Protein AF-A0A528D6H8-F1 (afdb_monomer_lite)

Sequence (72 aa):
SEHLRQRVYPHSRLKGEANLLVFPNLDSANITLTALGAMMDALHVGPILLGTDKPAHILTPSVTSRGVVNMT

Foldseek 3Di:
DAVVCCVVPVPDPDDDDDPDDDDPDDVRVVVVVVVCCVPVVDDDQDDADPDDPDGDGDDDPPADPVSVVSSD

Secondary structure (DSSP, 8-state):
-HHHHHHH-TT----SS------SSHHHHHHHHHHHHHHHT---------S-SS---PPPTT--HHHHHTT-

pLDDT: mean 88.47, std 5.35, range [72.62, 97.19]

Radius of gyration: 16.29 Å; chains: 1; bounding box: 46×26×26 Å

Structure (mmCIF, N/CA/C/O backbone):
data_AF-A0A528D6H8-F1
#
_entry.id   AF-A0A528D6H8-F1
#
loop_
_atom_site.group_PDB
_atom_site.id
_atom_site.type_symbol
_atom_site.label_atom_id
_atom_site.label_alt_id
_atom_site.label_comp_id
_atom_site.label_asym_id
_atom_site.label_entity_id
_atom_site.label_seq_id
_atom_site.pdbx_PDB_ins_code
_atom_site.Cartn_x
_atom_site.Cartn_y
_atom_site.Cartn_z
_atom_site.occupancy
_atom_site.B_iso_or_equiv
_atom_site.auth_seq_id
_atom_site.auth_comp_id
_atom_site.auth_asym_id
_atom_site.auth_atom_id
_atom_site.pdbx_PDB_model_num
ATOM 1 N N . SER A 1 1 ? -17.541 1.707 8.002 1.00 74.00 1 SER A N 1
ATOM 2 C CA . SER A 1 1 ? -17.933 2.496 6.800 1.00 74.00 1 SER A CA 1
ATOM 3 C C . SER A 1 1 ? -18.950 1.797 5.869 1.00 74.00 1 SER A C 1
ATOM 5 O O . SER A 1 1 ? -19.188 2.238 4.749 1.00 74.00 1 SER A O 1
ATOM 7 N N . GLU A 1 2 ? -19.608 0.715 6.302 1.00 85.44 2 GLU A N 1
ATOM 8 C CA . GLU A 1 2 ? -20.537 -0.038 5.440 1.00 85.44 2 GLU A CA 1
ATOM 9 C C . GLU A 1 2 ? -21.831 0.721 5.116 1.00 85.44 2 GLU A C 1
ATOM 11 O O . GLU A 1 2 ? -22.239 0.772 3.958 1.00 85.44 2 GLU A O 1
ATOM 16 N N . HIS A 1 3 ? -22.421 1.390 6.108 1.00 89.31 3 HIS A N 1
ATOM 17 C CA . HIS A 1 3 ? -23.652 2.162 5.930 1.00 89.31 3 HIS A CA 1
ATOM 18 C C . HIS A 1 3 ? -23.514 3.274 4.870 1.00 89.31 3 HIS A C 1
ATOM 20 O O . HIS A 1 3 ? -24.399 3.462 4.039 1.00 89.31 3 HIS A O 1
ATOM 26 N N . LEU A 1 4 ? -22.379 3.985 4.845 1.00 91.19 4 LEU A N 1
ATOM 27 C CA . LEU A 1 4 ? -22.114 5.019 3.839 1.00 91.19 4 LEU A CA 1
ATOM 28 C C . LEU A 1 4 ? -21.976 4.408 2.434 1.00 91.19 4 LEU A C 1
ATOM 30 O O . LEU A 1 4 ? -22.547 4.920 1.473 1.00 91.19 4 LEU A O 1
ATOM 34 N N . ARG A 1 5 ? -21.263 3.280 2.321 1.00 92.38 5 ARG A N 1
ATOM 35 C CA . ARG A 1 5 ? -21.083 2.565 1.051 1.00 92.38 5 ARG A CA 1
ATOM 36 C C . ARG A 1 5 ? -22.412 2.069 0.487 1.00 92.38 5 ARG A C 1
ATOM 38 O O . ARG A 1 5 ? -22.637 2.235 -0.702 1.00 92.38 5 ARG A O 1
ATOM 45 N N . GLN A 1 6 ? -23.302 1.529 1.319 1.00 91.31 6 GLN A N 1
ATOM 46 C CA . GLN A 1 6 ? -24.637 1.096 0.886 1.00 91.31 6 GLN A CA 1
ATOM 47 C C . GLN A 1 6 ? -25.491 2.258 0.359 1.00 91.31 6 GLN A C 1
ATOM 49 O O . GLN A 1 6 ? -26.301 2.055 -0.539 1.00 91.31 6 GLN A O 1
ATOM 54 N N . ARG A 1 7 ? -25.291 3.480 0.871 1.00 92.50 7 ARG A N 1
ATOM 55 C CA . ARG A 1 7 ? -25.984 4.680 0.378 1.00 92.50 7 ARG A CA 1
ATOM 56 C C . ARG A 1 7 ? -25.453 5.162 -0.973 1.00 92.50 7 ARG A C 1
ATOM 58 O O . ARG A 1 7 ? -26.244 5.532 -1.829 1.00 92.50 7 ARG A O 1
ATOM 65 N N . VAL A 1 8 ? -24.130 5.195 -1.149 1.00 93.88 8 VAL A N 1
ATOM 66 C CA . VAL A 1 8 ? -23.487 5.751 -2.359 1.00 93.88 8 VAL A CA 1
ATOM 67 C C . VAL A 1 8 ? -23.375 4.712 -3.480 1.00 93.88 8 VAL A C 1
ATOM 69 O O . VAL A 1 8 ? -23.454 5.055 -4.655 1.00 93.88 8 VAL A O 1
ATOM 72 N N . TYR A 1 9 ? -23.215 3.435 -3.131 1.00 92.25 9 TYR A N 1
ATOM 73 C CA . TYR A 1 9 ? -23.078 2.325 -4.071 1.00 92.25 9 TYR A CA 1
ATOM 74 C C . TYR A 1 9 ? -23.874 1.089 -3.593 1.00 92.25 9 TYR A C 1
ATOM 76 O O . TYR A 1 9 ? -23.292 0.119 -3.095 1.00 92.25 9 TYR A O 1
ATOM 84 N N . PRO A 1 10 ? -25.215 1.102 -3.742 1.00 88.25 10 PRO A N 1
ATOM 85 C CA . PRO A 1 10 ? -26.111 0.092 -3.161 1.00 88.25 10 PRO A CA 1
ATOM 86 C C . PRO A 1 10 ? -25.883 -1.339 -3.662 1.00 88.25 10 PRO A C 1
ATOM 88 O O . PRO A 1 10 ? -26.130 -2.297 -2.937 1.00 88.25 10 PRO A O 1
ATOM 91 N N . HIS A 1 11 ? -25.375 -1.499 -4.886 1.00 92.19 11 HIS A N 1
ATOM 92 C CA . HIS A 1 11 ? -25.087 -2.804 -5.494 1.00 92.19 11 HIS A CA 1
ATOM 93 C C . HIS A 1 11 ? -23.662 -3.307 -5.212 1.00 92.19 11 HIS A C 1
ATOM 95 O O . HIS A 1 11 ? -23.175 -4.222 -5.879 1.00 92.19 11 HIS A O 1
ATOM 101 N N . SER A 1 12 ? -22.963 -2.710 -4.240 1.00 90.31 12 SER A N 1
ATOM 102 C CA . SER A 1 12 ? -21.621 -3.147 -3.868 1.00 90.31 12 SER A CA 1
ATOM 103 C C . SER A 1 12 ? -21.614 -4.603 -3.403 1.00 90.31 12 SER A C 1
ATOM 105 O O . SER A 1 12 ? -22.367 -4.995 -2.516 1.00 90.31 12 SER A O 1
ATOM 107 N N . ARG A 1 13 ? -20.677 -5.394 -3.933 1.00 91.81 13 ARG A N 1
ATOM 108 C CA . ARG A 1 13 ? -20.372 -6.737 -3.411 1.00 91.81 13 ARG A CA 1
ATOM 109 C C . ARG A 1 13 ? -19.528 -6.699 -2.129 1.00 91.81 13 ARG A C 1
ATOM 111 O O . ARG A 1 13 ? -19.351 -7.738 -1.498 1.00 91.81 13 ARG A O 1
ATOM 118 N N . LEU A 1 14 ? -18.995 -5.531 -1.758 1.00 91.69 14 LEU A N 1
ATOM 119 C CA . LEU A 1 14 ? -18.109 -5.350 -0.607 1.00 91.69 14 LEU A CA 1
ATOM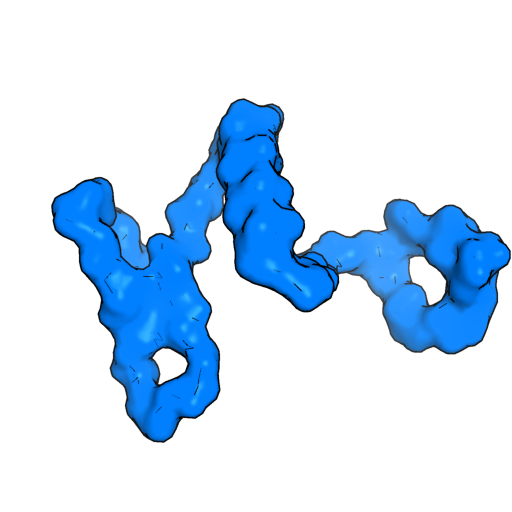 120 C C . LEU A 1 14 ? -18.916 -5.204 0.687 1.00 91.69 14 LEU A C 1
ATOM 122 O O . LEU A 1 14 ? -19.844 -4.393 0.767 1.00 91.69 14 LEU A O 1
ATOM 126 N N . LYS A 1 15 ? -18.512 -5.942 1.723 1.00 90.00 15 LYS A N 1
ATOM 127 C CA . LYS A 1 15 ? -19.174 -6.002 3.036 1.00 90.00 15 LYS A CA 1
ATOM 128 C C . LYS A 1 15 ? -18.217 -5.583 4.144 1.00 90.00 15 LYS A C 1
ATOM 130 O O . LYS A 1 15 ? -17.009 -5.727 3.989 1.00 90.00 15 LYS A O 1
ATOM 135 N N . GLY A 1 16 ? -18.762 -5.051 5.234 1.00 89.81 16 GLY A N 1
ATOM 136 C CA . GLY A 1 16 ? -17.978 -4.655 6.401 1.00 89.81 16 GLY A CA 1
ATOM 137 C C . GLY A 1 16 ? -16.958 -3.543 6.130 1.00 89.81 16 GLY A C 1
ATOM 138 O O . GLY A 1 16 ? -17.182 -2.640 5.301 1.00 89.81 16 GLY A O 1
ATOM 139 N N . GLU A 1 17 ? -15.861 -3.597 6.885 1.00 91.06 17 GLU A N 1
ATOM 140 C CA . GLU A 1 17 ? -14.739 -2.659 6.825 1.00 91.06 17 GLU A CA 1
ATOM 141 C C . GLU A 1 17 ? -13.732 -3.039 5.737 1.00 91.06 17 GLU A C 1
ATOM 143 O O . GLU A 1 17 ? -13.535 -4.212 5.429 1.00 91.06 17 GLU A O 1
ATOM 148 N N . ALA A 1 18 ? -13.112 -2.030 5.125 1.00 90.81 18 ALA A N 1
ATOM 149 C CA . ALA A 1 18 ? -12.113 -2.250 4.089 1.00 90.81 18 ALA A CA 1
ATOM 150 C C . ALA A 1 18 ? -10.772 -2.642 4.721 1.00 90.81 18 ALA A C 1
ATOM 152 O O . ALA A 1 18 ? -10.302 -1.970 5.634 1.00 90.81 18 ALA A O 1
ATOM 153 N N . ASN A 1 19 ? -10.149 -3.693 4.194 1.00 90.62 19 ASN A N 1
ATOM 154 C CA . ASN A 1 19 ? -8.826 -4.182 4.596 1.00 90.62 19 ASN A CA 1
ATOM 155 C C . ASN A 1 19 ? -7.783 -4.105 3.463 1.00 90.62 19 ASN A C 1
ATOM 157 O O . ASN A 1 19 ? -6.614 -4.398 3.684 1.00 90.62 19 ASN A O 1
ATOM 161 N N . LEU A 1 20 ? -8.205 -3.710 2.259 1.00 90.81 20 LEU A N 1
ATOM 162 C CA . LEU A 1 20 ? -7.359 -3.513 1.088 1.00 90.81 20 LEU A CA 1
ATOM 163 C C . LEU A 1 20 ? -7.742 -2.196 0.416 1.00 90.81 20 LEU A C 1
ATOM 165 O O . LEU A 1 20 ? -8.903 -1.989 0.055 1.00 90.81 20 LEU A O 1
ATOM 169 N N . LEU A 1 21 ? -6.757 -1.321 0.238 1.00 92.69 21 LEU A N 1
ATOM 170 C CA . LEU A 1 21 ? -6.913 -0.040 -0.441 1.00 92.69 21 LEU A CA 1
ATOM 171 C C . LEU A 1 21 ? -6.141 -0.089 -1.759 1.00 92.69 21 LEU A C 1
ATOM 173 O O . LEU A 1 21 ? -4.917 -0.193 -1.763 1.00 92.69 21 LEU A O 1
ATOM 177 N N . VAL A 1 22 ? -6.864 -0.029 -2.876 1.00 93.75 22 VAL A N 1
ATOM 178 C CA . VAL A 1 22 ? -6.271 0.070 -4.214 1.00 93.75 22 VAL A CA 1
ATOM 179 C C . VAL A 1 22 ? -6.279 1.535 -4.625 1.00 93.75 22 VAL A C 1
ATOM 181 O O . VAL A 1 22 ? -7.338 2.161 -4.680 1.00 93.75 22 VAL A O 1
ATOM 184 N N . PHE A 1 23 ? -5.099 2.083 -4.896 1.00 96.12 23 PHE A N 1
ATOM 185 C CA . PHE A 1 23 ? -4.926 3.488 -5.250 1.00 96.12 23 PHE A CA 1
ATOM 186 C C . PHE A 1 23 ? -4.900 3.678 -6.772 1.00 96.12 23 PHE A C 1
ATOM 188 O O . PHE A 1 23 ? -4.380 2.818 -7.483 1.00 96.12 23 PHE A O 1
ATOM 195 N N . PRO A 1 24 ? -5.432 4.799 -7.291 1.00 96.94 24 PRO A N 1
ATOM 196 C CA . PRO A 1 24 ? -5.473 5.061 -8.729 1.00 96.94 24 PRO A CA 1
ATOM 197 C C . PRO A 1 24 ? -4.098 5.389 -9.335 1.00 96.94 24 PRO A C 1
ATOM 199 O O . PRO A 1 24 ? -3.936 5.288 -10.547 1.00 96.94 24 PRO A O 1
ATOM 202 N N . ASN A 1 25 ? -3.122 5.818 -8.525 1.00 96.81 25 ASN A N 1
ATOM 203 C CA . ASN A 1 25 ? -1.764 6.145 -8.967 1.00 96.81 25 ASN A CA 1
ATOM 204 C C . ASN A 1 25 ? -0.747 6.058 -7.811 1.00 96.81 25 ASN A C 1
ATOM 206 O O . ASN A 1 25 ? -1.120 5.917 -6.645 1.00 96.81 25 ASN A O 1
ATOM 210 N N . LEU A 1 26 ? 0.541 6.164 -8.149 1.00 94.25 26 LEU A N 1
ATOM 211 C CA . LEU A 1 26 ? 1.656 6.043 -7.205 1.00 94.25 26 LEU A CA 1
ATOM 212 C C . LEU A 1 26 ? 1.713 7.196 -6.191 1.00 94.25 26 LEU A C 1
ATOM 214 O O . LEU A 1 26 ? 2.008 6.959 -5.023 1.00 94.25 26 LEU A O 1
ATOM 218 N N . ASP A 1 27 ? 1.367 8.417 -6.602 1.00 96.75 27 ASP A N 1
ATOM 219 C CA . ASP A 1 27 ? 1.389 9.585 -5.714 1.00 96.75 27 ASP A CA 1
ATOM 220 C C . ASP A 1 27 ? 0.359 9.452 -4.589 1.00 96.75 27 ASP A C 1
ATOM 222 O O . ASP A 1 27 ? 0.688 9.609 -3.414 1.00 96.75 27 ASP A O 1
ATOM 226 N N . SER A 1 28 ? -0.883 9.092 -4.928 1.00 97.19 28 SER A N 1
ATOM 227 C CA . SER A 1 28 ? -1.951 8.881 -3.943 1.00 97.19 28 SER A CA 1
ATOM 228 C C . SER A 1 28 ? -1.632 7.738 -2.979 1.00 97.19 28 SER A C 1
ATOM 230 O O . SER A 1 28 ? -1.905 7.868 -1.785 1.00 97.19 28 SER A O 1
ATOM 232 N N . ALA A 1 29 ? -1.007 6.662 -3.468 1.00 94.12 29 ALA A N 1
ATOM 233 C CA . ALA A 1 29 ? -0.539 5.558 -2.636 1.00 94.12 29 ALA A CA 1
ATOM 234 C C . ALA A 1 29 ? 0.556 6.009 -1.658 1.00 94.12 29 ALA A C 1
ATOM 236 O O . ALA A 1 29 ? 0.415 5.816 -0.451 1.00 94.12 29 ALA A O 1
ATOM 237 N N . ASN A 1 30 ? 1.613 6.652 -2.163 1.00 92.06 30 ASN A N 1
ATOM 238 C CA . ASN A 1 30 ? 2.759 7.070 -1.354 1.00 92.06 30 ASN A CA 1
ATOM 239 C C . ASN A 1 30 ? 2.375 8.123 -0.311 1.00 92.06 30 ASN A C 1
ATOM 241 O O . ASN A 1 30 ? 2.710 7.962 0.861 1.00 92.06 30 ASN A O 1
ATOM 245 N N . ILE A 1 31 ? 1.625 9.159 -0.705 1.00 94.75 31 ILE A N 1
ATOM 246 C CA . ILE A 1 31 ? 1.162 10.206 0.219 1.00 94.75 31 ILE A CA 1
ATOM 247 C C . ILE A 1 31 ? 0.326 9.585 1.339 1.00 94.75 31 ILE A C 1
ATOM 249 O O . ILE A 1 31 ? 0.559 9.867 2.515 1.00 94.75 31 ILE A O 1
ATOM 253 N N . THR A 1 32 ? -0.626 8.717 0.987 1.00 94.38 32 THR A N 1
ATOM 254 C CA . THR A 1 32 ? -1.518 8.093 1.970 1.00 94.38 32 THR A CA 1
ATOM 255 C C . THR A 1 32 ? -0.752 7.168 2.911 1.00 94.38 32 THR A C 1
ATOM 257 O O . THR A 1 32 ? -0.964 7.225 4.119 1.00 94.38 32 THR A O 1
ATOM 260 N N . LEU A 1 33 ? 0.167 6.352 2.388 1.00 91.12 33 LEU A N 1
ATOM 261 C CA . LEU A 1 33 ? 0.980 5.437 3.189 1.00 91.12 33 LEU A CA 1
ATOM 262 C C . LEU A 1 33 ? 1.850 6.192 4.202 1.00 91.12 33 LEU A C 1
ATOM 264 O O . LEU A 1 33 ? 1.885 5.826 5.377 1.00 91.12 33 LEU A O 1
ATOM 268 N N . THR A 1 34 ? 2.510 7.269 3.771 1.00 90.69 34 THR A N 1
ATOM 269 C CA . THR A 1 34 ? 3.317 8.114 4.659 1.00 90.69 34 THR A CA 1
ATOM 270 C C . THR A 1 34 ? 2.454 8.830 5.698 1.00 90.69 34 THR A C 1
ATOM 272 O O . THR A 1 34 ? 2.802 8.826 6.879 1.00 90.69 34 THR A O 1
ATOM 275 N N . ALA A 1 35 ? 1.317 9.407 5.293 1.00 93.19 35 ALA A N 1
ATOM 276 C CA . ALA A 1 35 ? 0.413 10.102 6.207 1.00 93.19 35 ALA A CA 1
ATOM 277 C C . ALA A 1 35 ? -0.155 9.159 7.279 1.00 93.19 35 ALA A C 1
ATOM 279 O O . ALA A 1 35 ? -0.101 9.475 8.465 1.00 93.19 35 ALA A O 1
ATOM 280 N N . LEU A 1 36 ? -0.640 7.976 6.885 1.00 91.50 36 LEU A N 1
ATOM 281 C CA . LEU A 1 36 ? -1.160 6.981 7.825 1.00 91.50 36 LEU A CA 1
ATOM 282 C C . LEU A 1 36 ? -0.071 6.452 8.759 1.00 91.50 36 LEU A C 1
ATOM 284 O O . LEU A 1 36 ? -0.323 6.327 9.955 1.00 91.50 36 LEU A O 1
ATOM 288 N N . GLY A 1 37 ? 1.137 6.203 8.244 1.00 88.81 37 GLY A N 1
ATOM 289 C CA . GLY A 1 37 ? 2.283 5.810 9.066 1.00 88.81 37 GLY A CA 1
ATOM 290 C C . GLY A 1 37 ? 2.575 6.824 10.175 1.00 88.81 37 GLY A C 1
ATOM 291 O O . GLY A 1 37 ? 2.712 6.439 11.332 1.00 88.81 37 GLY A O 1
ATOM 292 N N . ALA A 1 38 ? 2.583 8.119 9.841 1.00 89.12 38 ALA A N 1
ATOM 293 C CA . ALA A 1 38 ? 2.825 9.191 10.806 1.00 89.12 38 ALA A CA 1
ATOM 294 C C . ALA A 1 38 ? 1.666 9.403 11.798 1.00 89.12 38 ALA A C 1
ATOM 296 O O . ALA A 1 38 ? 1.901 9.749 12.952 1.00 89.12 38 ALA A O 1
ATOM 297 N N . MET A 1 39 ? 0.415 9.219 11.363 1.00 92.69 39 MET A N 1
ATOM 298 C CA . MET A 1 39 ? -0.770 9.462 12.197 1.00 92.69 39 MET A CA 1
ATOM 299 C C . MET A 1 39 ? -1.107 8.301 13.136 1.00 92.69 39 MET A C 1
ATOM 301 O O . MET A 1 39 ? -1.668 8.530 14.204 1.00 92.69 39 MET A O 1
ATOM 305 N N . MET A 1 40 ? -0.839 7.065 12.716 1.00 88.75 40 MET A N 1
ATOM 306 C CA . MET A 1 40 ? -1.289 5.854 13.412 1.00 88.75 40 MET A CA 1
ATOM 307 C C . MET A 1 40 ? -0.160 5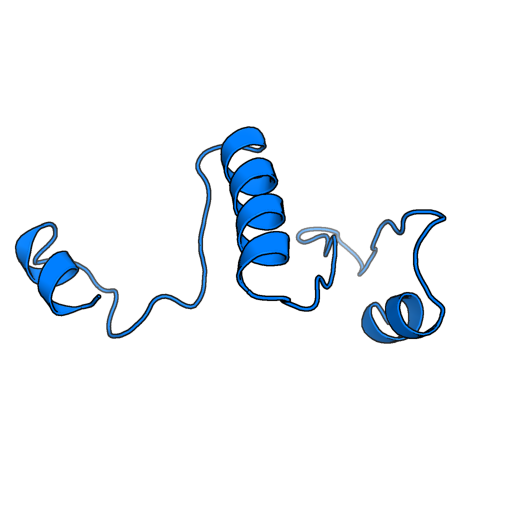.117 14.140 1.00 88.75 40 MET A C 1
ATOM 309 O O . MET A 1 40 ? -0.418 4.051 14.691 1.00 88.75 40 MET A O 1
ATOM 313 N N . ASP A 1 41 ? 1.070 5.647 14.106 1.00 82.62 41 ASP A N 1
ATOM 314 C CA . ASP A 1 41 ? 2.291 4.955 14.556 1.00 82.62 41 ASP A CA 1
ATOM 315 C C . ASP A 1 41 ? 2.371 3.518 13.997 1.00 82.62 41 ASP A C 1
ATOM 317 O O . ASP A 1 41 ? 2.725 2.546 14.667 1.00 82.62 41 ASP A O 1
ATOM 321 N N . ALA A 1 42 ? 1.924 3.36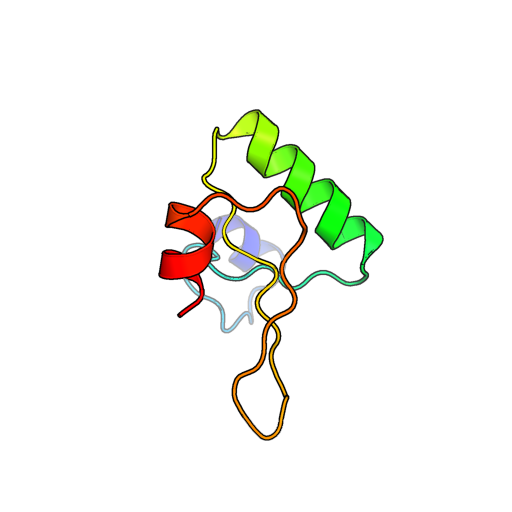4 12.747 1.00 79.88 42 ALA A N 1
ATOM 322 C CA . ALA A 1 42 ? 1.751 2.061 12.132 1.00 79.88 42 ALA A CA 1
ATOM 323 C C . ALA A 1 42 ? 3.108 1.489 11.712 1.00 79.88 42 ALA A C 1
ATOM 325 O O . ALA A 1 42 ? 3.913 2.161 11.062 1.00 79.88 42 ALA A O 1
ATOM 326 N N . LEU A 1 43 ? 3.341 0.208 12.014 1.00 78.75 43 LEU A N 1
ATOM 327 C CA . LEU A 1 43 ? 4.531 -0.491 11.539 1.00 78.75 43 LEU A CA 1
ATOM 328 C C . LEU A 1 43 ? 4.461 -0.663 10.017 1.00 78.75 43 LEU A C 1
ATOM 330 O O . LEU A 1 43 ? 3.674 -1.456 9.500 1.00 78.75 43 LEU A O 1
ATOM 334 N N . HIS A 1 44 ? 5.327 0.049 9.305 1.00 77.88 44 HIS A N 1
ATOM 335 C CA . HIS A 1 44 ? 5.492 -0.120 7.868 1.00 77.88 44 HIS A CA 1
ATOM 336 C C . HIS A 1 44 ? 6.226 -1.437 7.574 1.00 77.88 44 HIS A C 1
ATOM 338 O O . HIS A 1 44 ? 7.362 -1.632 8.009 1.00 77.88 44 HIS A O 1
ATOM 344 N N . VAL A 1 45 ? 5.605 -2.313 6.779 1.00 79.88 45 VAL A N 1
ATOM 345 C CA . VAL A 1 45 ? 6.243 -3.506 6.197 1.00 79.88 45 VAL A CA 1
ATOM 346 C C . VAL A 1 45 ? 6.168 -3.410 4.674 1.00 79.88 45 VAL A C 1
ATOM 348 O O . VAL A 1 45 ? 5.075 -3.334 4.117 1.00 79.88 45 VAL A O 1
ATOM 351 N N . GLY A 1 46 ? 7.321 -3.385 4.002 1.00 77.38 46 GLY A N 1
ATOM 352 C CA . GLY A 1 46 ? 7.399 -3.276 2.545 1.00 77.38 46 GLY A CA 1
ATOM 353 C C . GLY A 1 46 ? 8.669 -2.581 2.037 1.00 77.38 46 GLY A C 1
ATOM 354 O O . GLY A 1 46 ? 9.531 -2.220 2.842 1.00 77.38 46 GLY A O 1
ATOM 355 N N . PRO A 1 47 ? 8.792 -2.389 0.708 1.00 83.06 47 PRO A N 1
ATOM 356 C CA . PRO A 1 47 ? 7.809 -2.737 -0.326 1.00 83.06 47 PRO A CA 1
ATOM 357 C C . PRO A 1 47 ? 7.769 -4.244 -0.637 1.00 83.06 47 PRO A C 1
ATOM 359 O O . PRO A 1 47 ? 8.802 -4.877 -0.842 1.00 83.06 47 PRO A O 1
ATOM 362 N N . ILE A 1 48 ? 6.561 -4.814 -0.721 1.00 86.44 48 ILE A N 1
ATOM 363 C CA . ILE A 1 48 ? 6.343 -6.204 -1.152 1.00 86.44 48 ILE A CA 1
ATOM 364 C C . ILE A 1 48 ? 6.027 -6.193 -2.647 1.00 86.44 48 ILE A C 1
ATOM 366 O O . ILE A 1 48 ? 5.010 -5.647 -3.074 1.00 86.44 48 ILE A O 1
ATOM 370 N N . LEU A 1 49 ? 6.909 -6.789 -3.445 1.00 87.06 49 LEU A N 1
ATOM 371 C CA . LEU A 1 49 ? 6.689 -6.946 -4.882 1.00 87.06 49 LEU A CA 1
ATOM 372 C C . LEU A 1 49 ? 5.760 -8.132 -5.147 1.00 87.06 49 LEU A C 1
ATOM 374 O O . LEU A 1 49 ? 5.913 -9.200 -4.558 1.00 87.06 49 LEU A O 1
ATOM 378 N N . LEU A 1 50 ? 4.819 -7.941 -6.066 1.00 88.88 50 LEU A N 1
ATOM 379 C CA . LEU A 1 50 ? 3.880 -8.960 -6.526 1.00 88.88 50 LEU A CA 1
ATOM 380 C C . LEU A 1 50 ? 3.995 -9.100 -8.048 1.00 88.88 50 LEU A C 1
ATOM 382 O O . LEU A 1 50 ? 4.226 -8.112 -8.743 1.00 88.88 50 LEU A O 1
ATOM 386 N N . GLY A 1 51 ? 3.801 -10.317 -8.565 1.00 88.31 51 GLY A N 1
ATOM 387 C CA . GLY A 1 51 ? 3.761 -10.591 -10.010 1.00 88.31 51 GLY A CA 1
ATOM 388 C C . GLY A 1 51 ? 5.081 -11.036 -10.652 1.00 88.31 51 GLY A C 1
ATOM 389 O O . GLY A 1 51 ? 5.153 -11.127 -11.874 1.00 88.31 51 GLY A O 1
ATOM 390 N N . THR A 1 52 ? 6.120 -11.325 -9.867 1.00 89.81 52 THR A N 1
ATOM 391 C CA . THR A 1 52 ? 7.364 -11.941 -10.355 1.00 89.81 52 THR A CA 1
ATOM 392 C C . THR A 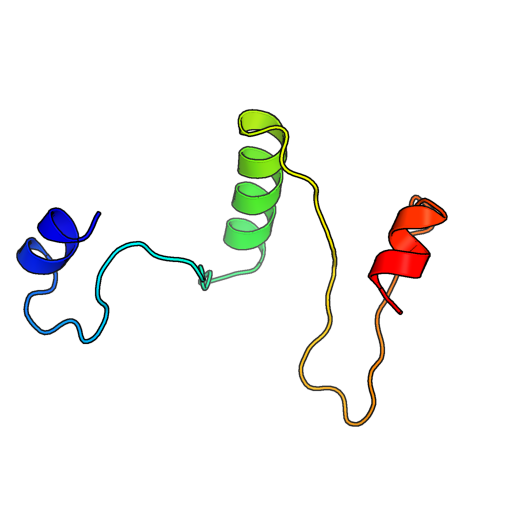1 52 ? 7.208 -13.463 -10.512 1.00 89.81 52 THR A C 1
ATOM 394 O O . THR A 1 52 ? 6.438 -14.083 -9.785 1.00 89.81 52 THR A O 1
ATOM 397 N N . ASP A 1 53 ? 7.959 -14.087 -11.431 1.00 92.38 53 ASP A N 1
ATOM 398 C CA . ASP A 1 53 ? 7.945 -15.555 -11.649 1.00 92.38 53 ASP A CA 1
ATOM 399 C C . ASP A 1 53 ? 8.456 -16.345 -10.427 1.00 92.38 53 ASP A C 1
ATOM 401 O O . ASP A 1 53 ? 8.023 -17.458 -10.141 1.00 92.38 53 ASP A O 1
ATOM 405 N N . LYS A 1 54 ? 9.362 -15.731 -9.659 1.00 91.25 54 LYS A N 1
ATOM 406 C CA . LYS A 1 54 ? 9.875 -16.239 -8.381 1.00 91.25 54 LYS A CA 1
ATOM 407 C C . LYS A 1 54 ? 9.801 -15.142 -7.316 1.00 91.25 54 LYS A C 1
ATOM 409 O O . LYS A 1 54 ? 9.908 -13.968 -7.685 1.00 91.25 54 LYS A O 1
ATOM 414 N N . PRO A 1 55 ? 9.649 -15.475 -6.019 1.00 88.75 55 PRO A N 1
ATOM 415 C CA . PRO A 1 55 ? 9.620 -14.479 -4.948 1.00 88.75 55 PRO A CA 1
ATOM 416 C C . PRO A 1 55 ? 10.897 -13.633 -4.939 1.00 88.75 55 PRO A C 1
ATOM 418 O O . PRO A 1 55 ? 12.001 -14.165 -4.835 1.00 88.75 55 PRO A O 1
ATOM 421 N N . ALA A 1 56 ? 10.744 -12.318 -5.080 1.00 88.88 56 ALA A N 1
ATOM 422 C CA . ALA A 1 56 ? 11.845 -11.363 -5.061 1.00 88.88 56 ALA A CA 1
ATOM 423 C C . ALA A 1 56 ? 11.354 -10.026 -4.501 1.00 88.88 56 ALA A C 1
ATOM 425 O O . ALA A 1 56 ? 10.280 -9.558 -4.874 1.00 88.88 56 ALA A O 1
ATOM 426 N N . HIS A 1 57 ? 12.142 -9.393 -3.631 1.00 87.25 57 HIS A N 1
ATOM 427 C CA . HIS A 1 57 ? 11.813 -8.110 -3.006 1.00 87.25 57 HIS A CA 1
ATOM 428 C C . HIS A 1 57 ? 13.030 -7.182 -3.015 1.00 87.25 57 HIS A C 1
ATOM 430 O O . HIS A 1 57 ? 14.167 -7.636 -2.889 1.00 87.25 57 HIS A O 1
ATOM 436 N N . ILE A 1 58 ? 12.791 -5.878 -3.179 1.00 87.00 58 ILE A N 1
ATOM 437 C CA . ILE A 1 58 ? 13.839 -4.851 -3.151 1.00 87.00 58 ILE A CA 1
ATOM 438 C C . ILE A 1 58 ? 13.818 -4.199 -1.772 1.00 87.00 58 ILE A C 1
ATOM 440 O O . ILE A 1 58 ? 12.796 -3.653 -1.360 1.00 87.00 58 ILE A O 1
ATOM 444 N N . LEU A 1 59 ? 14.953 -4.242 -1.077 1.00 85.50 59 LEU A N 1
ATOM 445 C CA . LEU A 1 59 ? 15.129 -3.610 0.228 1.00 85.50 59 LEU A CA 1
ATOM 446 C C . LEU A 1 59 ? 15.922 -2.310 0.087 1.00 85.50 59 LEU A C 1
ATOM 448 O O . LEU A 1 59 ? 16.832 -2.208 -0.738 1.00 85.50 59 LEU A O 1
ATOM 452 N N . THR A 1 60 ? 15.603 -1.321 0.918 1.00 83.31 60 THR A N 1
ATOM 453 C CA . THR A 1 60 ? 16.406 -0.101 1.032 1.00 83.31 60 THR A CA 1
ATOM 454 C C . THR A 1 60 ? 17.567 -0.320 2.010 1.00 83.31 60 THR A C 1
ATOM 456 O O . THR A 1 60 ? 17.423 -1.086 2.964 1.00 83.31 60 THR A O 1
ATOM 459 N N . PRO A 1 61 ? 18.704 0.388 1.860 1.00 84.12 61 PRO A N 1
ATOM 460 C CA . PRO A 1 61 ? 19.830 0.283 2.800 1.00 84.12 61 PRO A CA 1
ATOM 461 C C . PRO A 1 61 ? 19.484 0.631 4.257 1.00 84.12 61 PRO A C 1
ATOM 463 O O . PRO A 1 61 ? 20.209 0.263 5.172 1.00 84.12 61 PRO A O 1
ATOM 466 N N . SER A 1 62 ? 18.383 1.352 4.476 1.00 83.62 62 SER A N 1
ATOM 467 C CA . SER A 1 62 ? 17.870 1.739 5.791 1.00 83.62 62 SER A CA 1
ATOM 468 C C . SER A 1 62 ? 17.098 0.632 6.523 1.00 83.62 62 SER A C 1
ATOM 470 O O . SER A 1 62 ? 16.663 0.854 7.654 1.00 83.62 62 SER A O 1
ATOM 472 N N . VAL A 1 63 ? 16.885 -0.536 5.904 1.00 84.00 63 VAL A N 1
ATOM 473 C CA . VAL A 1 63 ? 16.117 -1.624 6.520 1.00 84.00 63 VAL A CA 1
ATOM 474 C C . VAL A 1 63 ? 16.854 -2.198 7.737 1.00 84.00 63 VAL A C 1
ATOM 476 O O . VAL A 1 63 ? 18.059 -2.439 7.713 1.00 84.00 63 VAL A O 1
ATOM 479 N N . THR A 1 64 ? 16.124 -2.430 8.827 1.00 86.44 64 THR A N 1
ATOM 480 C CA . THR A 1 64 ? 16.679 -3.068 10.031 1.00 86.44 64 THR A CA 1
ATOM 481 C C . THR A 1 64 ? 16.807 -4.579 9.839 1.00 86.44 64 THR A C 1
ATOM 483 O O . THR A 1 64 ? 16.117 -5.163 9.005 1.00 86.44 64 THR A O 1
ATOM 486 N N . S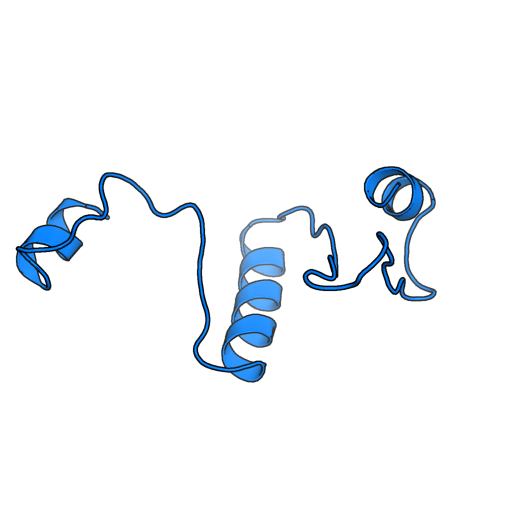ER A 1 65 ? 17.615 -5.253 10.663 1.00 88.19 65 SER A N 1
ATOM 487 C CA . SER A 1 65 ? 17.711 -6.724 10.665 1.00 88.19 65 SER A CA 1
ATOM 488 C C . SER A 1 65 ? 16.348 -7.404 10.838 1.00 88.19 65 SER A C 1
ATOM 490 O O . SER A 1 65 ? 16.035 -8.356 10.130 1.00 88.19 65 SER A O 1
ATOM 492 N N . ARG A 1 66 ? 15.494 -6.870 11.722 1.00 84.25 66 ARG A N 1
ATOM 493 C CA . ARG A 1 66 ? 14.107 -7.328 11.887 1.00 84.25 66 ARG A CA 1
ATOM 494 C C . ARG A 1 66 ? 13.278 -7.110 10.621 1.00 84.25 66 ARG A C 1
ATOM 496 O O . ARG A 1 66 ? 12.484 -7.971 10.266 1.00 84.25 66 ARG A O 1
ATOM 503 N N . GLY A 1 67 ? 13.474 -5.982 9.940 1.00 83.50 67 GLY A N 1
ATOM 504 C CA . GLY A 1 67 ? 12.845 -5.707 8.651 1.00 83.50 67 GLY A CA 1
ATOM 505 C C . GLY A 1 67 ? 13.236 -6.725 7.578 1.00 83.50 67 GLY A C 1
ATOM 506 O O . GLY A 1 67 ? 12.367 -7.156 6.835 1.00 83.50 67 GLY A O 1
ATOM 507 N N . VAL A 1 68 ? 14.497 -7.176 7.548 1.00 85.00 68 VAL A N 1
ATOM 508 C CA . VAL A 1 68 ? 14.944 -8.242 6.632 1.00 85.00 68 VAL A CA 1
ATOM 509 C C . VAL A 1 68 ? 14.242 -9.566 6.940 1.00 85.00 68 VAL A C 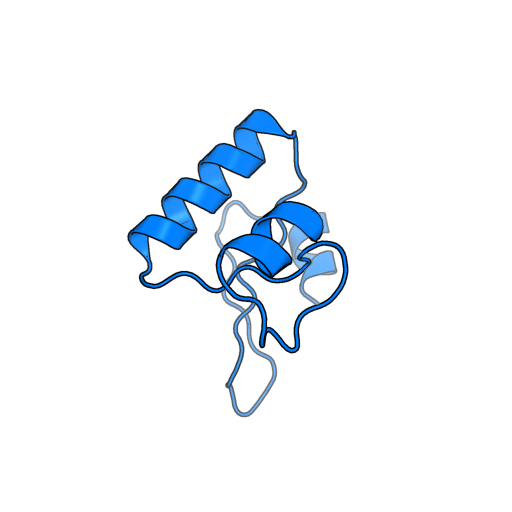1
ATOM 511 O O . VAL A 1 68 ? 13.708 -10.185 6.028 1.00 85.00 68 VAL A O 1
ATOM 514 N N . VAL A 1 69 ? 14.188 -9.973 8.213 1.00 84.88 69 VAL A N 1
ATOM 515 C CA . VAL A 1 69 ? 13.515 -11.223 8.630 1.00 84.88 69 VAL A CA 1
ATOM 516 C C . VAL A 1 69 ? 12.015 -11.193 8.329 1.00 84.88 69 VAL A C 1
ATOM 518 O O . VAL A 1 69 ? 11.438 -12.209 7.975 1.00 84.88 69 VAL A O 1
ATOM 521 N N . ASN A 1 70 ? 11.370 -10.031 8.425 1.00 82.12 70 ASN A N 1
ATOM 522 C CA . ASN A 1 70 ? 9.955 -9.894 8.069 1.00 82.12 70 ASN A CA 1
ATOM 523 C C . ASN A 1 70 ? 9.691 -9.999 6.551 1.00 82.12 70 ASN A C 1
ATOM 525 O O . ASN A 1 70 ? 8.531 -10.066 6.153 1.00 82.12 70 ASN A O 1
ATOM 529 N N . MET A 1 71 ? 10.737 -9.955 5.718 1.00 81.56 71 MET A N 1
ATOM 530 C CA . MET A 1 71 ? 10.658 -10.017 4.253 1.00 81.56 71 MET A CA 1
ATOM 531 C C . MET A 1 71 ? 11.124 -11.369 3.680 1.00 81.56 71 MET A C 1
ATOM 533 O O . MET A 1 71 ? 11.057 -11.552 2.464 1.00 81.56 71 MET A O 1
ATOM 537 N N . THR A 1 72 ? 11.607 -12.283 4.532 1.00 72.62 72 THR A N 1
ATOM 538 C CA . THR A 1 72 ? 11.905 -13.694 4.215 1.00 72.62 72 THR A CA 1
ATOM 539 C C . THR A 1 72 ? 10.743 -14.589 4.601 1.00 72.62 72 THR A C 1
ATOM 541 O O . THR A 1 72 ? 10.396 -15.474 3.791 1.00 72.62 72 THR A O 1
#